Protein AF-A0A859QFX6-F1 (afdb_monomer)

Mean predicted aligned error: 14.05 Å

Foldseek 3Di:
DDDPPPPDDLVSLCPDPVSVVVCVVVVHDSVVVVVVVVVVVVVVVVVVVVVPPDPPPPPPDDDDDDD

Sequence (67 aa):
MGANQYELGLEELLQDPIVQLVMRRDGVAPDDIRALVSRLRSQSDASTKAVGGERQNALERKPNHHD

Organism: NCBI:txid375549

Structure (mmCIF, N/CA/C/O backbone):
data_AF-A0A859QFX6-F1
#
_entry.id   AF-A0A859QFX6-F1
#
loop_
_atom_site.group_PDB
_atom_site.id
_atom_site.type_symbol
_atom_site.label_atom_id
_atom_site.label_alt_id
_atom_site.label_comp_id
_atom_site.label_asym_id
_atom_site.label_entity_id
_atom_site.label_seq_id
_atom_site.pdbx_PDB_ins_code
_atom_site.Cartn_x
_atom_site.Cartn_y
_atom_site.Cartn_z
_atom_site.occupancy
_atom_site.B_iso_or_equiv
_atom_site.auth_seq_id
_atom_site.auth_comp_id
_atom_site.auth_asym_id
_atom_site.auth_atom_id
_atom_site.pdbx_PDB_model_num
ATOM 1 N N . MET A 1 1 ? 19.676 27.275 4.146 1.00 43.16 1 MET A N 1
ATOM 2 C CA . MET A 1 1 ? 19.601 26.095 3.259 1.00 43.16 1 MET A CA 1
ATOM 3 C C . MET A 1 1 ? 19.282 24.887 4.128 1.00 43.16 1 MET A C 1
ATOM 5 O O . MET A 1 1 ? 20.191 24.341 4.733 1.00 43.16 1 MET A O 1
ATOM 9 N N . GLY A 1 2 ? 18.000 24.552 4.295 1.00 45.00 2 GLY A N 1
ATOM 10 C CA . GLY A 1 2 ? 17.570 23.350 5.015 1.00 45.00 2 GLY A CA 1
ATOM 11 C C . GLY A 1 2 ? 17.046 22.350 3.995 1.00 45.00 2 GLY A C 1
ATOM 12 O O . GLY A 1 2 ? 16.079 22.653 3.305 1.00 45.00 2 GLY A O 1
ATOM 13 N N . ALA A 1 3 ? 17.725 21.219 3.837 1.00 53.94 3 ALA A N 1
ATOM 14 C CA . ALA A 1 3 ? 17.234 20.116 3.019 1.00 53.94 3 ALA A CA 1
ATOM 15 C C . ALA A 1 3 ? 15.911 19.580 3.607 1.00 53.94 3 ALA A C 1
ATOM 17 O O . ALA A 1 3 ? 15.725 19.631 4.821 1.00 53.94 3 ALA A O 1
ATOM 18 N N . ASN A 1 4 ? 15.003 19.088 2.759 1.00 55.47 4 ASN A N 1
ATOM 19 C CA . ASN A 1 4 ? 13.728 18.446 3.117 1.00 55.47 4 ASN A CA 1
ATOM 20 C C . ASN A 1 4 ? 13.940 17.237 4.057 1.00 55.47 4 ASN A C 1
ATOM 22 O O . ASN A 1 4 ? 14.007 16.098 3.615 1.00 55.47 4 ASN A O 1
ATOM 26 N N . GLN A 1 5 ? 14.050 17.468 5.365 1.00 55.78 5 GLN A N 1
ATOM 27 C CA . GLN A 1 5 ? 14.285 16.427 6.381 1.00 55.78 5 GLN A CA 1
ATOM 28 C C . GLN A 1 5 ? 13.028 15.605 6.741 1.00 55.78 5 GLN A C 1
ATOM 30 O O . GLN A 1 5 ? 13.058 14.843 7.701 1.00 55.78 5 GLN A O 1
ATOM 35 N N . TYR A 1 6 ? 11.929 15.750 5.991 1.00 64.56 6 TYR A N 1
ATOM 36 C CA . TYR A 1 6 ? 10.620 15.163 6.314 1.00 64.56 6 TYR A CA 1
ATOM 37 C C . TYR A 1 6 ? 9.987 14.374 5.159 1.00 64.56 6 TYR A C 1
ATOM 39 O O . TYR A 1 6 ? 8.777 14.156 5.163 1.00 64.56 6 TYR A O 1
ATOM 47 N N . GLU A 1 7 ? 10.756 13.954 4.151 1.00 76.00 7 GLU A N 1
ATOM 48 C CA . GLU A 1 7 ? 10.222 12.982 3.192 1.00 76.00 7 GLU A CA 1
ATOM 49 C C . GLU A 1 7 ? 10.199 11.594 3.837 1.00 76.00 7 GLU A C 1
ATOM 51 O O . GLU A 1 7 ? 11.220 10.916 3.941 1.00 76.00 7 GLU A O 1
ATOM 56 N N . LEU A 1 8 ? 9.016 11.190 4.303 1.00 83.31 8 LEU A N 1
ATOM 57 C CA . LEU A 1 8 ? 8.741 9.814 4.700 1.00 83.31 8 LEU A CA 1
ATOM 58 C C . LEU A 1 8 ? 8.751 8.931 3.451 1.00 83.31 8 LEU A C 1
ATOM 60 O O . LEU A 1 8 ? 8.086 9.233 2.455 1.00 83.31 8 LEU A O 1
ATOM 64 N N . GLY A 1 9 ? 9.505 7.837 3.510 1.00 92.00 9 GLY A N 1
ATOM 65 C CA . GLY A 1 9 ? 9.475 6.824 2.472 1.00 92.00 9 GLY A CA 1
ATOM 66 C C . GLY A 1 9 ? 8.141 6.078 2.458 1.00 92.00 9 GLY A C 1
ATOM 67 O O . GLY A 1 9 ? 7.296 6.196 3.350 1.00 92.00 9 GLY A O 1
ATOM 68 N N . LEU A 1 10 ? 7.939 5.299 1.393 1.00 93.94 10 LEU A N 1
ATOM 69 C CA . LEU A 1 10 ? 6.714 4.518 1.220 1.00 93.94 10 LEU A CA 1
ATOM 70 C C . LEU A 1 10 ? 6.479 3.583 2.410 1.00 93.94 10 LEU A C 1
ATOM 72 O O . LEU A 1 10 ? 5.348 3.434 2.856 1.00 93.94 10 LEU A O 1
ATOM 76 N N . GLU A 1 11 ? 7.537 2.962 2.920 1.00 95.50 11 GLU A N 1
ATOM 77 C CA . GLU A 1 11 ? 7.393 1.929 3.935 1.00 95.50 11 GLU A CA 1
ATOM 78 C C . GLU A 1 11 ? 7.085 2.515 5.311 1.00 95.50 11 GLU A C 1
ATOM 80 O O . GLU A 1 11 ? 6.277 1.957 6.051 1.00 95.50 11 GLU A O 1
ATOM 85 N N . GLU A 1 12 ? 7.627 3.692 5.609 1.00 95.38 12 GLU A N 1
ATOM 86 C CA . GLU A 1 12 ? 7.268 4.473 6.784 1.00 95.38 12 GLU A CA 1
ATOM 87 C C . GLU A 1 12 ? 5.805 4.936 6.716 1.00 95.38 12 GLU A C 1
ATOM 89 O O . GLU A 1 12 ? 5.084 4.840 7.708 1.00 95.38 12 GLU A O 1
ATOM 94 N N . LEU A 1 13 ? 5.325 5.361 5.539 1.00 95.06 13 LEU A N 1
ATOM 95 C CA . LEU A 1 13 ? 3.919 5.735 5.346 1.00 95.06 13 LEU A CA 1
ATOM 96 C C . LEU A 1 13 ? 2.967 4.541 5.469 1.00 95.06 13 LEU A C 1
ATOM 98 O O . LEU A 1 13 ? 1.900 4.675 6.056 1.00 95.06 13 LEU A O 1
ATOM 102 N N . LEU A 1 14 ? 3.330 3.361 4.960 1.00 96.62 14 LEU A N 1
ATOM 103 C CA . LEU A 1 14 ? 2.502 2.154 5.100 1.00 96.62 14 LEU A CA 1
ATOM 104 C C . LEU A 1 14 ? 2.432 1.647 6.553 1.00 96.62 14 LEU A C 1
ATOM 106 O O . LEU A 1 14 ? 1.502 0.923 6.924 1.00 96.62 14 LEU A O 1
ATOM 110 N N . GLN A 1 15 ? 3.392 2.037 7.392 1.00 96.00 15 GLN A N 1
ATOM 111 C CA . GLN A 1 15 ? 3.380 1.764 8.829 1.00 96.00 15 GLN A CA 1
ATOM 112 C C . GLN A 1 15 ? 2.612 2.818 9.641 1.00 96.00 15 GLN A C 1
ATOM 114 O O . GLN A 1 15 ? 2.316 2.573 10.811 1.00 96.00 15 GLN A O 1
ATOM 119 N N . ASP A 1 16 ? 2.234 3.949 9.039 1.00 96.62 16 ASP A N 1
ATOM 120 C CA . ASP A 1 16 ? 1.497 5.004 9.727 1.00 96.62 16 ASP A CA 1
ATOM 121 C C . ASP A 1 16 ? 0.061 4.549 10.096 1.00 96.62 16 ASP A C 1
ATOM 123 O O . ASP A 1 16 ? -0.690 4.068 9.235 1.00 96.62 16 ASP A O 1
ATOM 127 N N . PRO A 1 17 ? -0.374 4.702 11.364 1.00 97.19 17 PRO A N 1
ATOM 128 C CA . PRO A 1 17 ? -1.695 4.255 11.811 1.00 97.19 17 PRO A CA 1
ATOM 129 C C . PRO A 1 17 ? -2.877 4.910 11.085 1.00 97.19 17 PRO A C 1
ATOM 131 O O . PRO A 1 17 ? -3.910 4.261 10.889 1.00 97.19 17 PRO A O 1
ATOM 134 N N . ILE A 1 18 ? -2.751 6.182 10.696 1.00 97.75 18 ILE A N 1
ATOM 135 C CA . ILE A 1 18 ? -3.789 6.913 9.961 1.00 97.75 18 ILE A CA 1
ATOM 136 C C . ILE A 1 18 ? -3.881 6.348 8.547 1.00 97.75 18 ILE A C 1
ATOM 138 O O . ILE A 1 18 ? -4.981 6.055 8.075 1.00 97.75 18 ILE A O 1
ATOM 142 N N . VAL A 1 19 ? -2.739 6.124 7.896 1.00 97.00 19 VAL A N 1
ATOM 143 C CA . VAL A 1 19 ? -2.687 5.523 6.557 1.00 97.00 19 VAL A CA 1
ATOM 144 C C . VAL A 1 19 ? -3.311 4.128 6.568 1.00 97.00 19 VAL A C 1
ATOM 146 O O . VAL A 1 19 ? -4.206 3.853 5.769 1.00 97.00 19 VAL A O 1
ATOM 149 N N . GLN A 1 20 ? -2.951 3.274 7.529 1.00 98.00 20 GLN A N 1
ATOM 150 C CA . GLN A 1 20 ? -3.556 1.945 7.669 1.00 98.00 20 GLN A CA 1
ATOM 151 C C . GLN A 1 20 ? -5.067 1.994 7.916 1.00 98.00 20 GLN A C 1
ATOM 153 O O . GLN A 1 20 ? -5.805 1.133 7.432 1.00 98.00 20 GLN A O 1
ATOM 158 N N . LEU A 1 21 ? -5.547 2.977 8.684 1.00 98.25 21 LEU A N 1
ATOM 159 C CA . LEU A 1 21 ? -6.977 3.156 8.920 1.00 98.25 21 LEU A CA 1
ATOM 160 C C . LEU A 1 21 ? -7.713 3.496 7.620 1.00 98.25 21 LEU A C 1
ATOM 162 O O . LEU A 1 21 ? -8.748 2.893 7.337 1.00 98.25 21 LEU A O 1
ATOM 166 N N . VAL A 1 22 ? -7.169 4.420 6.827 1.00 98.25 22 VAL A N 1
ATOM 167 C CA . VAL A 1 22 ? -7.730 4.811 5.527 1.00 98.25 22 VAL A CA 1
ATOM 168 C C . VAL A 1 22 ? -7.711 3.635 4.553 1.00 98.25 22 VAL A C 1
ATOM 170 O O . VAL A 1 22 ? -8.730 3.334 3.942 1.00 98.25 22 VAL A O 1
ATOM 173 N N . MET A 1 23 ? -6.601 2.902 4.481 1.00 97.88 23 MET A N 1
ATOM 174 C CA . MET A 1 23 ? -6.482 1.705 3.646 1.00 97.88 23 MET A CA 1
ATOM 175 C C . MET A 1 23 ? -7.535 0.652 3.990 1.00 97.88 23 MET A C 1
ATOM 177 O O . MET A 1 23 ? -8.204 0.141 3.098 1.00 97.88 23 MET A O 1
ATOM 181 N N . ARG A 1 24 ? -7.748 0.370 5.283 1.00 97.75 24 ARG A N 1
ATOM 182 C CA . ARG A 1 24 ? -8.807 -0.552 5.722 1.00 97.75 24 ARG A CA 1
ATOM 183 C C . ARG A 1 24 ? -10.202 -0.045 5.366 1.00 97.75 24 ARG A C 1
ATOM 185 O O . ARG A 1 24 ? -11.027 -0.844 4.936 1.00 97.75 24 ARG A O 1
ATOM 192 N N . ARG A 1 25 ? -10.465 1.254 5.545 1.00 98.25 25 ARG A N 1
ATOM 193 C CA . ARG A 1 25 ? -11.748 1.880 5.183 1.00 98.25 25 ARG A CA 1
ATOM 194 C C . ARG A 1 25 ? -12.040 1.719 3.691 1.00 98.25 25 ARG A C 1
ATOM 196 O O . ARG A 1 25 ? -13.175 1.432 3.328 1.00 98.25 25 ARG A O 1
ATOM 203 N N . ASP A 1 26 ? -11.012 1.875 2.864 1.00 98.25 26 ASP A N 1
ATOM 204 C CA . ASP A 1 26 ? -11.133 1.879 1.407 1.00 98.25 26 ASP A CA 1
ATOM 205 C C . ASP A 1 26 ? -10.883 0.486 0.784 1.00 98.25 26 ASP A C 1
ATOM 207 O O . ASP A 1 26 ? -10.962 0.330 -0.432 1.00 98.25 26 ASP A O 1
ATOM 211 N N . GLY A 1 27 ? -10.617 -0.543 1.601 1.00 97.88 27 GLY A N 1
ATOM 212 C CA . GLY A 1 27 ? -10.405 -1.922 1.147 1.00 97.88 27 GLY A CA 1
ATOM 213 C C . GLY A 1 27 ? -9.100 -2.146 0.376 1.00 97.88 27 GLY A C 1
ATOM 214 O O . GLY A 1 27 ? -9.031 -3.056 -0.445 1.00 97.88 27 GLY A O 1
ATOM 215 N N . VAL A 1 28 ? -8.078 -1.324 0.619 1.00 98.06 28 VAL A N 1
ATOM 216 C CA . VAL A 1 28 ? -6.785 -1.366 -0.082 1.00 98.06 28 VAL A CA 1
ATOM 217 C C . VAL A 1 28 ? -5.746 -2.106 0.758 1.00 98.06 28 VAL A C 1
ATOM 219 O O . VAL A 1 28 ? -5.542 -1.772 1.928 1.00 98.06 28 VAL A O 1
ATOM 222 N N . ALA A 1 29 ? -5.044 -3.081 0.172 1.00 97.44 29 ALA A N 1
ATOM 223 C CA . ALA A 1 29 ? -3.943 -3.760 0.848 1.00 97.44 29 ALA A CA 1
ATOM 224 C C . ALA A 1 29 ? -2.602 -3.024 0.630 1.00 97.44 29 ALA A C 1
ATOM 226 O O . ALA A 1 29 ? -2.384 -2.417 -0.421 1.00 97.44 29 ALA A O 1
ATOM 227 N N . PRO A 1 30 ? -1.652 -3.096 1.584 1.00 97.00 30 PRO A N 1
ATOM 228 C CA . PRO A 1 30 ? -0.319 -2.507 1.412 1.00 97.00 30 PRO A CA 1
ATOM 229 C C . PRO A 1 30 ? 0.423 -3.041 0.185 1.00 97.00 30 PRO A C 1
ATOM 231 O O . PRO A 1 30 ? 1.107 -2.287 -0.506 1.00 97.00 30 PRO A O 1
ATOM 234 N N . ASP A 1 31 ? 0.256 -4.329 -0.114 1.00 97.56 31 ASP A N 1
ATOM 235 C CA . ASP A 1 31 ? 0.903 -4.969 -1.258 1.00 97.56 31 ASP A CA 1
ATOM 236 C C . ASP A 1 31 ? 0.424 -4.411 -2.600 1.00 97.56 31 ASP A C 1
ATOM 238 O O . ASP A 1 31 ? 1.238 -4.258 -3.513 1.00 97.56 31 ASP A O 1
ATOM 242 N N . ASP A 1 32 ? -0.844 -4.005 -2.705 1.00 97.06 32 ASP A N 1
ATOM 243 C CA . ASP A 1 32 ? -1.380 -3.380 -3.919 1.00 97.06 32 ASP A CA 1
ATOM 244 C C . ASP A 1 32 ? -0.672 -2.050 -4.206 1.00 97.06 32 ASP A C 1
ATOM 246 O O . ASP A 1 32 ? -0.302 -1.752 -5.346 1.00 97.06 32 ASP A O 1
ATOM 250 N N . ILE A 1 33 ? -0.416 -1.266 -3.155 1.00 96.69 33 ILE A N 1
ATOM 251 C CA . ILE A 1 33 ? 0.299 0.011 -3.251 1.00 96.69 33 ILE A CA 1
ATOM 252 C C . ILE A 1 33 ? 1.760 -0.232 -3.648 1.00 96.69 33 ILE A C 1
ATOM 254 O O . ILE A 1 33 ? 2.272 0.434 -4.552 1.00 96.69 33 ILE A O 1
ATOM 258 N N . ARG A 1 34 ? 2.434 -1.215 -3.034 1.00 96.69 34 ARG A N 1
ATOM 259 C CA . ARG A 1 34 ? 3.817 -1.582 -3.396 1.00 96.69 34 ARG A CA 1
ATOM 260 C C . ARG A 1 34 ? 3.915 -2.021 -4.856 1.00 96.69 34 ARG A C 1
ATOM 262 O O . ARG A 1 34 ? 4.822 -1.582 -5.571 1.00 96.69 34 ARG A O 1
ATOM 269 N N . ALA A 1 35 ? 2.980 -2.851 -5.313 1.00 96.50 35 ALA A N 1
ATOM 270 C CA . ALA A 1 35 ? 2.918 -3.320 -6.692 1.00 96.50 35 ALA A CA 1
ATOM 271 C C . ALA A 1 35 ? 2.694 -2.158 -7.671 1.00 96.50 35 ALA A C 1
ATOM 273 O O . ALA A 1 35 ? 3.392 -2.056 -8.684 1.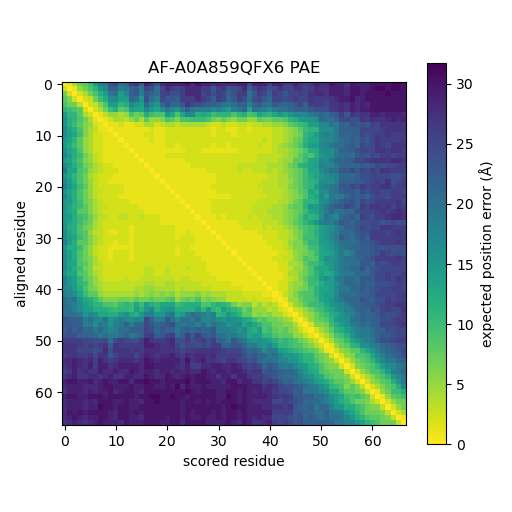00 96.50 35 ALA A O 1
ATOM 274 N N . LEU A 1 36 ? 1.781 -1.239 -7.342 1.00 95.69 36 LEU A N 1
ATOM 275 C CA . LEU A 1 36 ? 1.520 -0.043 -8.138 1.00 95.69 36 LEU A CA 1
ATOM 276 C C . LEU A 1 36 ? 2.765 0.843 -8.260 1.00 95.69 36 LEU A C 1
ATOM 278 O O . LEU A 1 36 ? 3.152 1.209 -9.370 1.00 95.69 36 LEU A O 1
ATOM 282 N N . VAL A 1 37 ? 3.425 1.155 -7.143 1.00 94.88 37 VAL A N 1
ATOM 283 C CA . VAL A 1 37 ? 4.641 1.983 -7.142 1.00 94.88 37 VAL A CA 1
ATOM 284 C C . VAL A 1 37 ? 5.761 1.314 -7.937 1.00 94.88 37 VAL A C 1
ATOM 286 O O . VAL A 1 37 ? 6.438 1.976 -8.723 1.00 94.88 37 VAL A O 1
ATOM 289 N N . SER A 1 38 ? 5.930 -0.001 -7.786 1.00 93.25 38 SER A N 1
ATOM 290 C CA . SER A 1 38 ? 6.927 -0.774 -8.534 1.00 93.25 38 SER A CA 1
ATOM 291 C C . SER A 1 38 ? 6.677 -0.691 -10.041 1.00 93.25 38 SER A C 1
ATOM 293 O O . SER A 1 38 ? 7.590 -0.377 -10.803 1.00 93.25 38 SER A O 1
ATOM 295 N N . ARG A 1 39 ? 5.42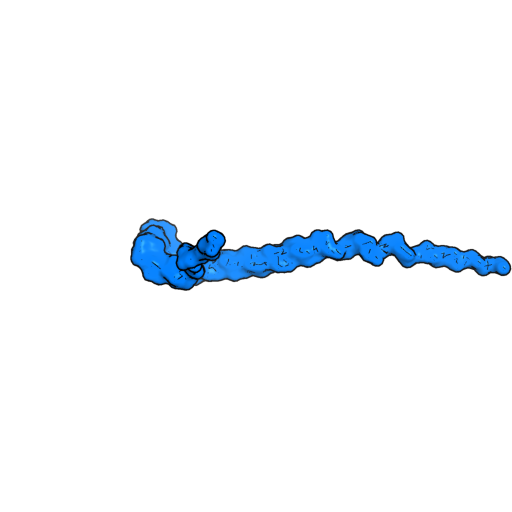0 -0.867 -10.468 1.00 94.50 39 ARG A N 1
ATOM 296 C CA . ARG A 1 39 ? 5.012 -0.729 -11.871 1.00 94.50 39 ARG A CA 1
ATOM 297 C C . ARG A 1 39 ? 5.293 0.670 -12.420 1.00 94.50 39 ARG A C 1
ATOM 299 O O . ARG A 1 39 ? 5.812 0.788 -13.528 1.00 94.50 39 ARG A O 1
ATOM 306 N N . LEU A 1 40 ? 4.961 1.718 -11.666 1.00 92.38 40 LEU A N 1
ATOM 307 C CA . LEU A 1 40 ? 5.182 3.105 -12.087 1.00 92.38 40 LEU A CA 1
ATOM 308 C C . LEU A 1 40 ? 6.672 3.422 -12.243 1.00 92.38 40 LEU A C 1
ATOM 310 O O . LEU A 1 40 ? 7.061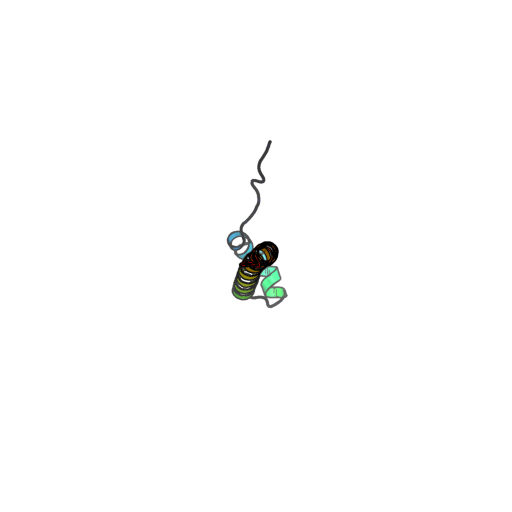 4.031 -13.235 1.00 92.38 40 LEU A O 1
ATOM 314 N N . ARG A 1 41 ? 7.521 2.953 -11.320 1.00 89.81 41 ARG A N 1
ATOM 315 C CA . ARG A 1 41 ? 8.981 3.112 -11.428 1.00 89.81 41 ARG A CA 1
ATOM 316 C C . ARG A 1 41 ? 9.522 2.463 -12.703 1.00 89.81 41 ARG A C 1
ATOM 318 O O . ARG A 1 41 ? 10.231 3.118 -13.460 1.00 89.81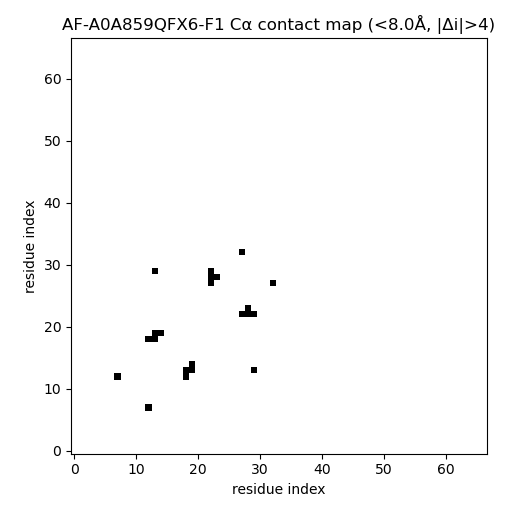 41 ARG A O 1
ATOM 325 N N . SER A 1 42 ? 9.095 1.236 -13.007 1.00 86.50 42 SER A N 1
ATOM 326 C CA . SER A 1 42 ? 9.496 0.548 -14.242 1.00 86.50 42 SER A CA 1
ATOM 327 C C . SER A 1 42 ? 9.039 1.267 -15.520 1.00 86.50 42 SER A C 1
ATOM 329 O O . SER A 1 42 ? 9.719 1.195 -16.542 1.00 86.50 42 SER A O 1
ATOM 331 N N . GLN A 1 43 ? 7.900 1.966 -15.489 1.00 84.50 43 GLN A N 1
ATOM 332 C CA . GLN A 1 43 ? 7.406 2.746 -16.630 1.00 84.50 43 GLN A CA 1
ATOM 333 C C . GLN A 1 43 ? 8.161 4.069 -16.811 1.00 84.50 43 GLN A C 1
ATOM 335 O O . GLN A 1 43 ? 8.463 4.447 -17.944 1.00 84.50 43 GLN A O 1
ATOM 340 N N . SER A 1 44 ? 8.517 4.746 -15.719 1.00 74.31 44 SER A N 1
ATOM 341 C CA . SER A 1 44 ? 9.323 5.974 -15.753 1.00 74.31 44 SER A CA 1
ATOM 342 C C . SER A 1 44 ? 10.716 5.740 -16.352 1.00 74.31 44 SER A C 1
ATOM 344 O O . SER A 1 44 ? 11.191 6.546 -17.157 1.00 74.31 44 SER A O 1
ATOM 346 N N . ASP A 1 45 ? 11.334 4.598 -16.043 1.00 65.38 45 ASP A N 1
ATOM 347 C CA . ASP A 1 45 ? 12.632 4.205 -16.609 1.00 65.38 45 ASP A CA 1
ATOM 348 C C . ASP A 1 45 ? 12.542 3.843 -18.104 1.00 65.38 45 ASP A C 1
ATOM 350 O O . ASP A 1 45 ? 13.491 4.033 -18.870 1.00 65.38 45 ASP A O 1
ATOM 354 N N . ALA A 1 46 ? 11.389 3.343 -18.557 1.00 60.59 46 ALA A N 1
ATOM 355 C CA . ALA A 1 46 ? 11.146 3.060 -19.971 1.00 60.59 46 ALA A CA 1
ATOM 356 C C . ALA A 1 46 ? 10.873 4.342 -20.780 1.00 60.59 46 ALA A C 1
ATOM 358 O O . ALA A 1 46 ? 11.343 4.477 -21.912 1.00 60.59 46 ALA A O 1
ATOM 359 N N . SER A 1 47 ? 10.162 5.311 -20.194 1.00 56.69 47 SER A N 1
ATOM 360 C CA . SER A 1 47 ? 9.814 6.571 -20.862 1.00 56.69 47 SER A CA 1
ATOM 361 C C . SER A 1 47 ? 11.029 7.470 -21.118 1.00 56.69 47 SER A C 1
ATOM 363 O O . SER A 1 47 ? 11.050 8.196 -22.110 1.00 56.69 47 SER A O 1
ATOM 365 N N . THR A 1 48 ? 12.062 7.417 -20.274 1.00 55.69 48 THR A N 1
ATOM 366 C CA . THR A 1 48 ? 13.316 8.165 -20.485 1.00 55.69 48 THR A CA 1
ATOM 367 C C . THR A 1 48 ? 14.208 7.543 -21.565 1.00 55.69 48 THR A C 1
ATOM 369 O O . THR A 1 48 ? 14.907 8.274 -22.266 1.00 55.69 48 THR A O 1
ATOM 372 N N . LYS A 1 49 ? 14.143 6.222 -21.787 1.00 54.62 49 LYS A N 1
ATOM 373 C CA . LYS A 1 49 ? 14.867 5.556 -22.888 1.00 54.62 49 LYS A CA 1
ATOM 374 C C . LYS A 1 49 ? 14.274 5.835 -24.272 1.00 54.62 49 LYS A C 1
ATOM 376 O O . LYS A 1 49 ? 15.027 5.909 -25.240 1.00 54.62 49 LYS A O 1
ATOM 381 N N . ALA A 1 50 ? 12.959 6.022 -24.379 1.00 54.88 50 ALA A N 1
ATOM 382 C CA . ALA A 1 50 ? 12.296 6.252 -25.666 1.00 54.88 50 ALA A CA 1
ATOM 383 C C . ALA A 1 50 ? 12.592 7.638 -26.280 1.00 54.88 50 ALA A C 1
ATOM 385 O O . ALA A 1 50 ? 12.624 7.772 -27.497 1.00 54.88 50 ALA A O 1
ATOM 386 N N . VAL A 1 51 ? 12.881 8.662 -25.467 1.00 57.81 51 VAL A N 1
ATOM 387 C CA . VAL A 1 51 ? 13.115 10.042 -25.951 1.00 57.81 51 VAL A CA 1
ATOM 388 C C . VAL A 1 51 ? 14.544 10.257 -26.500 1.00 57.81 51 VAL A C 1
ATOM 390 O O . VAL A 1 51 ? 14.810 11.253 -27.171 1.00 57.81 51 VAL A O 1
ATOM 393 N N . GLY A 1 52 ? 15.474 9.319 -26.275 1.00 53.59 52 GLY A N 1
ATOM 394 C CA . GLY A 1 52 ? 16.881 9.437 -26.693 1.00 53.59 52 GLY A CA 1
ATOM 395 C C . GLY A 1 52 ? 17.283 8.696 -27.978 1.00 53.59 52 GLY A C 1
ATOM 396 O O . GLY A 1 52 ? 18.422 8.844 -28.416 1.00 53.59 52 GLY A O 1
ATOM 397 N N . GLY A 1 53 ? 16.401 7.885 -28.577 1.00 51.31 53 GLY A N 1
ATOM 398 C CA . GLY A 1 53 ? 16.798 6.872 -29.572 1.00 51.31 53 GLY A CA 1
ATOM 399 C C . GLY A 1 53 ? 16.715 7.258 -31.055 1.00 51.31 53 GLY A C 1
ATOM 400 O O . GLY A 1 53 ? 17.331 6.594 -31.883 1.00 51.31 53 GLY A O 1
ATOM 401 N N . GLU A 1 54 ? 15.985 8.310 -31.435 1.00 52.25 54 GLU A N 1
ATOM 402 C CA . GLU A 1 54 ? 15.565 8.475 -32.843 1.00 52.25 54 GLU A CA 1
ATOM 403 C C . GLU A 1 54 ? 16.433 9.412 -33.705 1.00 52.25 54 GLU A C 1
ATOM 405 O O . GLU A 1 54 ? 16.149 9.593 -34.886 1.00 52.25 54 GLU A O 1
ATOM 410 N N . ARG A 1 55 ? 17.524 9.996 -33.185 1.00 54.78 55 ARG A N 1
ATOM 411 C CA . ARG A 1 55 ? 18.345 10.954 -33.966 1.00 54.78 55 ARG A CA 1
ATOM 412 C C . ARG A 1 55 ? 19.620 10.397 -34.602 1.00 54.78 55 ARG A C 1
ATOM 414 O O . ARG A 1 55 ? 20.226 11.099 -35.404 1.00 54.78 55 ARG A O 1
ATOM 421 N N . GLN A 1 56 ? 20.048 9.176 -34.284 1.00 53.84 56 GLN A N 1
ATOM 422 C CA . GLN A 1 56 ? 21.402 8.724 -34.650 1.00 53.84 56 GLN A CA 1
ATOM 423 C C . GLN A 1 56 ? 21.502 7.862 -35.917 1.00 53.84 56 GLN A C 1
ATOM 425 O O . GLN A 1 56 ? 22.614 7.558 -36.328 1.00 53.84 56 GLN A O 1
ATOM 430 N N . ASN A 1 57 ? 20.395 7.519 -36.585 1.00 52.72 57 ASN A N 1
ATOM 431 C CA . ASN A 1 57 ? 20.432 6.570 -37.711 1.00 52.72 57 ASN A CA 1
ATOM 432 C C . ASN A 1 57 ? 20.184 7.188 -39.105 1.00 52.72 57 ASN A C 1
ATOM 4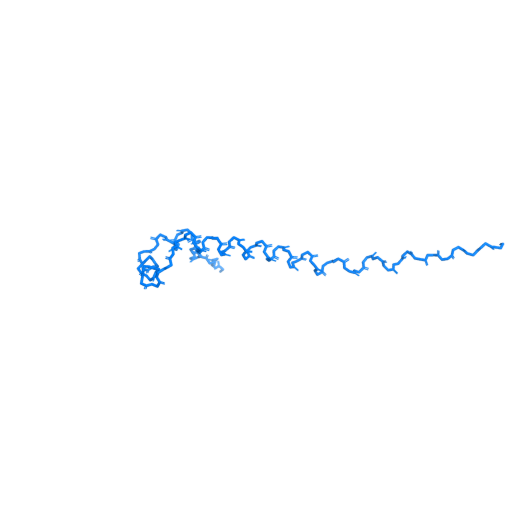34 O O . ASN A 1 57 ? 19.852 6.478 -40.049 1.00 52.72 57 ASN A O 1
ATOM 438 N N . ALA A 1 58 ? 20.316 8.513 -39.249 1.00 51.44 58 ALA A N 1
ATOM 439 C CA . ALA A 1 58 ? 20.002 9.224 -40.498 1.00 51.44 58 ALA A CA 1
ATOM 440 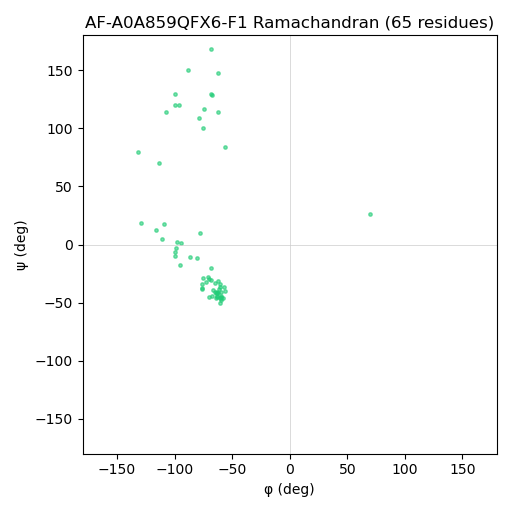C C . ALA A 1 58 ? 21.217 9.809 -41.249 1.00 51.44 58 ALA A C 1
ATOM 442 O 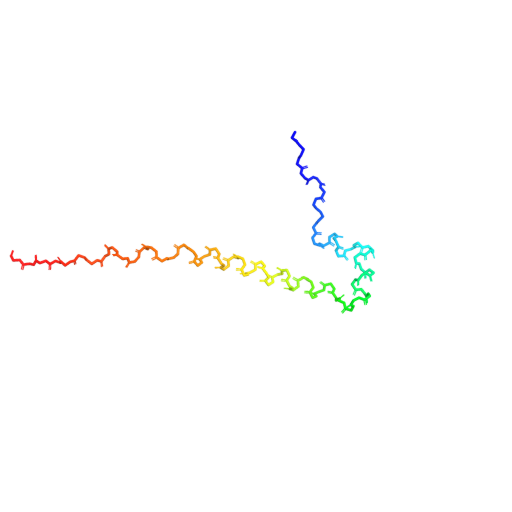O . ALA A 1 58 ? 21.020 10.470 -42.266 1.00 51.44 58 ALA A O 1
ATOM 443 N N . LEU A 1 59 ? 22.461 9.576 -40.801 1.00 57.12 59 LEU A N 1
ATOM 444 C CA . LEU A 1 59 ? 23.661 10.177 -41.418 1.00 57.12 59 LEU A CA 1
ATOM 445 C C . LEU A 1 59 ? 24.659 9.193 -42.061 1.00 57.12 59 LEU A C 1
ATOM 447 O O . LEU A 1 59 ? 25.746 9.609 -42.450 1.00 57.12 59 LEU A O 1
ATOM 451 N N . GLU A 1 60 ? 24.294 7.924 -42.261 1.00 55.50 60 GLU A N 1
ATOM 452 C CA . GLU A 1 60 ? 25.091 6.964 -43.046 1.00 55.50 60 GLU A CA 1
ATOM 453 C C . GLU A 1 60 ? 24.371 6.545 -44.332 1.00 55.50 60 GLU A C 1
ATOM 455 O O . GLU A 1 60 ? 23.934 5.413 -44.523 1.00 55.50 60 GLU A O 1
ATOM 460 N N . ARG A 1 61 ? 24.265 7.484 -45.272 1.00 54.22 61 ARG A N 1
ATOM 461 C CA . ARG A 1 61 ? 24.150 7.156 -46.697 1.00 54.22 61 ARG A CA 1
ATOM 462 C C . ARG A 1 61 ? 25.145 8.013 -47.467 1.00 54.22 61 ARG A C 1
ATOM 464 O O . ARG A 1 61 ? 24.779 9.033 -48.038 1.00 54.22 61 ARG A O 1
ATOM 471 N N . LYS A 1 62 ? 26.419 7.606 -47.467 1.00 61.59 62 LYS A N 1
ATOM 472 C CA . LYS A 1 62 ? 27.356 8.016 -48.520 1.00 61.59 62 LYS A CA 1
ATOM 473 C C . LYS A 1 62 ? 27.012 7.220 -49.783 1.00 61.59 62 LYS A C 1
ATOM 475 O O . LYS A 1 62 ? 27.165 5.999 -49.751 1.00 61.59 62 LYS A O 1
ATOM 480 N N . PRO A 1 63 ? 26.591 7.837 -50.897 1.00 60.84 63 PRO A N 1
A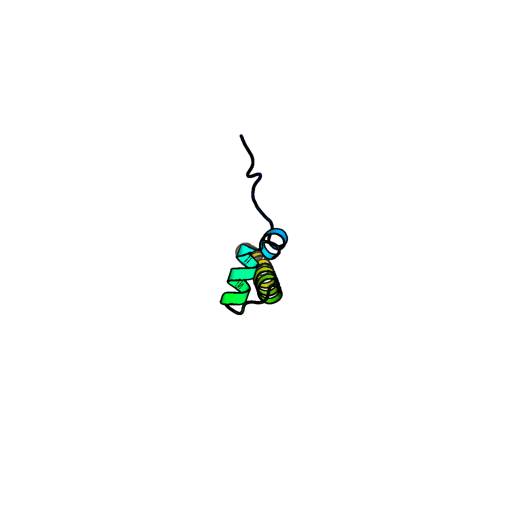TOM 481 C CA . PRO A 1 63 ? 26.751 7.196 -52.187 1.00 60.84 63 PRO A CA 1
ATOM 482 C C . PRO A 1 63 ? 28.212 7.378 -52.619 1.00 60.84 63 PRO A C 1
ATOM 484 O O . PRO A 1 63 ? 28.642 8.482 -52.947 1.00 60.84 63 PRO A O 1
ATOM 487 N N . ASN A 1 64 ? 28.987 6.292 -52.592 1.00 57.59 64 ASN A N 1
ATOM 488 C CA . ASN A 1 64 ? 30.213 6.203 -53.381 1.00 57.59 64 ASN A CA 1
ATOM 489 C C . ASN A 1 64 ? 29.805 6.299 -54.858 1.00 57.59 64 ASN A C 1
ATOM 491 O O . ASN A 1 64 ? 29.120 5.402 -55.350 1.00 57.59 64 ASN A O 1
ATOM 495 N N . HIS A 1 65 ? 30.207 7.362 -55.554 1.00 60.19 65 HIS A N 1
ATOM 496 C CA . HIS A 1 65 ? 30.240 7.352 -57.013 1.00 60.19 65 HIS A CA 1
ATOM 497 C C . HIS A 1 65 ? 31.680 7.092 -57.441 1.00 60.19 65 HIS A C 1
ATOM 499 O O . HIS A 1 65 ? 32.599 7.796 -57.024 1.00 60.19 65 HIS A O 1
ATOM 505 N N . HIS A 1 66 ? 31.842 5.999 -58.171 1.00 46.62 66 HIS A N 1
ATOM 506 C CA . HIS A 1 66 ? 33.074 5.544 -58.781 1.00 46.62 66 HIS A CA 1
ATOM 507 C C . HIS A 1 66 ? 33.044 6.045 -60.225 1.00 46.62 66 HIS A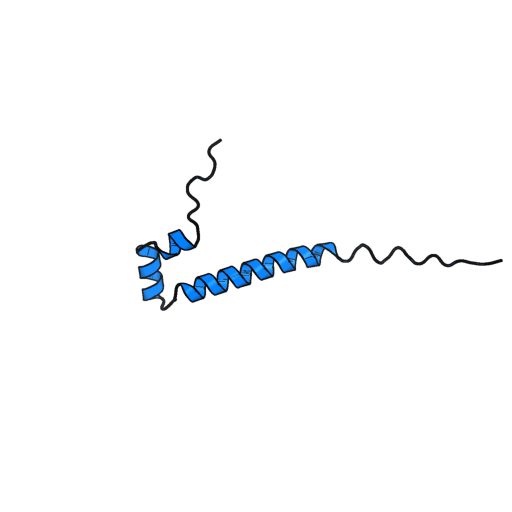 C 1
ATOM 509 O O . HIS A 1 66 ? 32.130 5.671 -60.952 1.00 46.62 66 HIS A O 1
ATOM 515 N N . ASP A 1 67 ? 34.022 6.860 -60.603 1.00 58.19 67 ASP A N 1
ATOM 516 C CA . ASP A 1 67 ? 34.477 7.061 -61.982 1.00 58.19 67 ASP A CA 1
ATOM 517 C C . ASP A 1 67 ? 36.005 7.146 -61.946 1.00 58.19 67 ASP A C 1
ATOM 519 O O . ASP A 1 67 ? 36.533 7.960 -61.150 1.00 58.19 67 ASP A O 1
#

Solvent-accessible surface area (backbone atoms only — not comparable to full-atom values): 4498 Å² total; per-residue (Å²): 141,80,77,84,89,76,77,73,50,72,69,59,46,67,67,31,70,69,50,45,50,50,28,60,75,71,73,50,57,72,65,58,54,54,52,50,52,53,52,51,53,59,48,55,62,50,58,62,56,65,79,72,65,84,79,80,85,81,82,86,78,80,81,84,80,87,130

Radius of gyration: 24.09 Å; Cα contacts (8 Å, |Δi|>4): 11; chains: 1; bounding box: 46×31×74 Å

pLDDT: mean 77.39, std 20.0, range [43.16, 98.25]

Secondary structure (DSSP, 8-state):
----TT---HHHHHH-HHHHHHHHHHT--HHHHHHHHHHHHHHHHHHHHHTTSSSSSSS--------